Protein AF-A0A946AX16-F1 (afdb_monomer)

Nearest PDB structures (foldseek):
  3o04-assembly1_A  TM=9.839E-01  e=1.229E-18  Listeria monocytogenes EGD-e
  5sxo-assembly1_A-2  TM=9.846E-01  e=2.512E-18  Listeria monocytogenes ATCC 19115
  4ls5-assembly1_B  TM=9.828E-01  e=3.054E-18  Bacillus subtilis subsp. subtilis str. 168
  4ls6-assembly1_B  TM=9.817E-01  e=3.961E-18  Bacillus subtilis subsp. subtilis str. 168
  8cou-assembly1_A  TM=9.821E-01  e=1.197E-17  Pseudomonas aeruginosa

Structure (mmCIF, N/CA/C/O backbone):
data_AF-A0A946AX16-F1
#
_entry.id   AF-A0A946AX16-F1
#
loop_
_atom_site.group_PDB
_atom_site.id
_atom_site.type_symbol
_atom_site.label_atom_id
_atom_site.label_alt_id
_atom_site.label_comp_id
_atom_site.label_asym_id
_atom_site.label_entity_id
_atom_site.label_seq_id
_atom_site.pdbx_PDB_ins_code
_atom_site.Cartn_x
_atom_site.Cartn_y
_atom_site.Cartn_z
_atom_site.occupancy
_atom_site.B_iso_or_equiv
_atom_site.auth_seq_id
_atom_site.auth_comp_id
_atom_site.auth_asym_id
_atom_site.auth_atom_id
_atom_site.pdbx_PDB_model_num
ATOM 1 N N . MET A 1 1 ? -4.235 -13.475 31.759 1.00 77.62 1 MET A N 1
ATOM 2 C CA . MET A 1 1 ? -5.347 -13.849 30.852 1.00 77.62 1 MET A CA 1
ATOM 3 C C . MET A 1 1 ? -5.029 -13.430 29.422 1.00 77.62 1 MET A C 1
ATOM 5 O O . MET A 1 1 ? -4.572 -12.306 29.209 1.00 77.62 1 MET A O 1
ATOM 9 N N . ARG A 1 2 ? -5.255 -14.318 28.450 1.00 93.94 2 ARG A N 1
ATOM 10 C CA . ARG A 1 2 ? -5.138 -14.023 27.013 1.00 93.94 2 ARG A CA 1
ATOM 11 C C . ARG A 1 2 ? -6.394 -13.274 26.554 1.00 93.94 2 ARG A C 1
ATOM 13 O O . ARG A 1 2 ? -7.490 -13.629 26.973 1.00 93.94 2 ARG A O 1
ATOM 20 N N . ARG A 1 3 ? -6.240 -12.215 25.756 1.00 96.94 3 ARG A N 1
ATOM 21 C CA . ARG A 1 3 ? -7.371 -11.437 25.218 1.00 96.94 3 ARG A CA 1
ATOM 22 C C . ARG A 1 3 ? -7.836 -12.070 23.902 1.00 96.94 3 ARG A C 1
ATOM 24 O O . ARG A 1 3 ? -7.012 -12.617 23.172 1.00 96.94 3 ARG A O 1
ATOM 31 N N . ARG A 1 4 ? -9.141 -12.012 23.617 1.00 98.25 4 ARG A N 1
ATOM 32 C CA . ARG A 1 4 ? -9.694 -12.363 22.298 1.00 98.25 4 ARG A CA 1
ATOM 33 C C . ARG A 1 4 ? -9.362 -11.247 21.305 1.00 98.25 4 ARG A C 1
ATOM 35 O O . ARG A 1 4 ? -9.300 -10.088 21.701 1.00 98.25 4 ARG A O 1
ATOM 42 N N . VAL A 1 5 ? -9.164 -11.612 20.043 1.00 98.06 5 VAL A N 1
ATOM 43 C CA . VAL A 1 5 ? -8.895 -10.693 18.929 1.00 98.06 5 VAL A CA 1
ATOM 44 C C . VAL A 1 5 ? -9.942 -10.955 17.853 1.00 98.06 5 VAL A C 1
ATOM 46 O O . VAL A 1 5 ? -10.315 -12.108 17.636 1.00 98.06 5 VAL A O 1
ATOM 49 N N . VAL A 1 6 ? -10.434 -9.892 17.226 1.00 98.50 6 VAL A N 1
ATOM 50 C CA . VAL A 1 6 ? -11.419 -9.932 16.139 1.00 98.50 6 VAL A CA 1
ATOM 51 C C . VAL A 1 6 ? -10.956 -9.012 15.011 1.00 98.50 6 VAL A C 1
ATOM 53 O O . VAL A 1 6 ? -10.166 -8.102 15.255 1.00 98.50 6 VAL A O 1
ATOM 56 N N . VAL A 1 7 ? -11.439 -9.259 13.795 1.00 98.50 7 VAL A N 1
ATOM 57 C CA . VAL A 1 7 ? -11.231 -8.377 12.639 1.00 98.50 7 VAL A CA 1
ATOM 58 C C . VAL A 1 7 ? -12.431 -7.444 12.549 1.00 98.50 7 VAL A C 1
ATOM 60 O O . VAL A 1 7 ? -13.564 -7.920 12.560 1.00 98.50 7 VAL A O 1
ATOM 63 N N . THR A 1 8 ? -12.183 -6.137 12.506 1.00 98.50 8 THR A N 1
ATOM 64 C CA . THR A 1 8 ? -13.239 -5.111 12.488 1.00 98.50 8 THR A CA 1
ATOM 65 C C . THR A 1 8 ? -13.292 -4.310 11.200 1.00 98.50 8 THR A C 1
ATOM 67 O O . THR A 1 8 ? -14.307 -3.676 10.972 1.00 98.50 8 THR A O 1
ATOM 70 N N . GLY A 1 9 ? -12.242 -4.332 10.379 1.00 98.56 9 GLY A N 1
ATOM 71 C CA . GLY A 1 9 ? -12.240 -3.678 9.077 1.00 98.56 9 GLY A CA 1
ATOM 72 C C . GLY A 1 9 ? -11.194 -4.267 8.141 1.00 98.56 9 GLY A C 1
ATOM 73 O O . GLY A 1 9 ? -10.226 -4.893 8.593 1.00 98.56 9 GLY A O 1
ATOM 74 N N . LEU A 1 10 ? -11.414 -4.093 6.843 1.00 98.56 10 LEU A N 1
ATOM 75 C CA . LEU A 1 10 ? -10.583 -4.616 5.765 1.00 98.56 10 LEU A CA 1
ATOM 76 C C . LEU A 1 10 ? -10.274 -3.523 4.737 1.00 98.56 10 LEU A C 1
ATOM 78 O O . LEU A 1 10 ? -11.055 -2.612 4.499 1.00 98.56 10 LEU A O 1
ATOM 82 N N . GLY A 1 11 ? -9.130 -3.639 4.078 1.00 98.38 11 GLY A N 1
ATOM 83 C CA . GLY A 1 11 ? -8.770 -2.783 2.956 1.00 98.38 11 GLY A CA 1
ATOM 84 C C . GLY A 1 11 ? -7.865 -3.553 2.015 1.00 98.38 11 GLY A C 1
ATOM 85 O O . GLY A 1 11 ? -6.985 -4.296 2.454 1.00 98.38 11 GLY A O 1
ATOM 86 N N . ILE A 1 12 ? -8.143 -3.457 0.716 1.00 98.19 12 ILE A N 1
ATOM 87 C CA . ILE A 1 12 ? -7.521 -4.308 -0.299 1.00 98.19 12 ILE A CA 1
ATOM 88 C C . ILE A 1 12 ? -7.195 -3.460 -1.521 1.00 98.19 12 ILE A C 1
ATOM 90 O O . ILE A 1 12 ? -8.072 -2.825 -2.097 1.00 98.19 12 ILE A O 1
ATOM 94 N N . ILE A 1 13 ? -5.933 -3.500 -1.936 1.00 98.44 13 ILE A N 1
ATOM 95 C CA . ILE A 1 13 ? -5.459 -2.952 -3.205 1.00 98.44 13 ILE A CA 1
ATOM 96 C C . ILE A 1 13 ? -4.825 -4.114 -3.956 1.00 98.44 13 ILE A C 1
ATOM 98 O O . ILE A 1 13 ? -3.833 -4.680 -3.489 1.00 98.44 13 ILE A O 1
ATOM 102 N N . SER A 1 14 ? -5.410 -4.520 -5.081 1.00 98.50 14 SER A N 1
ATOM 103 C CA . SER A 1 14 ? -4.929 -5.685 -5.821 1.00 98.50 14 SER A CA 1
ATOM 104 C C . SER A 1 14 ? -5.162 -5.551 -7.330 1.00 98.50 14 SER A C 1
ATOM 106 O O . SER A 1 14 ? -5.847 -4.629 -7.770 1.00 98.50 14 SER A O 1
ATOM 108 N N . PRO A 1 15 ? -4.621 -6.472 -8.145 1.00 98.56 15 PRO A N 1
ATOM 109 C CA . PRO A 1 15 ? -4.909 -6.529 -9.579 1.00 98.56 15 PRO A CA 1
ATOM 110 C C . PRO A 1 15 ? -6.383 -6.801 -9.922 1.00 98.56 15 PRO A C 1
ATOM 112 O O . PRO A 1 15 ? -6.772 -6.718 -11.079 1.00 98.56 15 PRO A O 1
ATOM 115 N N . LEU A 1 16 ? -7.206 -7.160 -8.932 1.00 98.25 16 LEU A N 1
ATOM 116 C CA . LEU A 1 16 ? -8.646 -7.365 -9.092 1.00 98.25 16 LEU A CA 1
ATOM 117 C C . LEU A 1 16 ? -9.483 -6.114 -8.793 1.00 98.25 16 LEU A C 1
ATOM 119 O O . LEU A 1 16 ? -10.694 -6.159 -9.006 1.00 98.25 16 LEU A O 1
ATOM 123 N N . GLY A 1 17 ? -8.872 -5.042 -8.275 1.00 97.50 17 GLY A N 1
ATOM 124 C CA . GLY A 1 17 ? -9.565 -3.792 -7.972 1.00 97.50 17 GLY A CA 1
ATOM 125 C C . GLY A 1 17 ? -9.011 -3.019 -6.775 1.00 97.50 17 GLY A C 1
ATOM 126 O O . GLY A 1 17 ? -8.085 -3.458 -6.076 1.00 97.50 17 GLY A O 1
ATOM 127 N N . ILE A 1 18 ? -9.637 -1.876 -6.504 1.00 98.12 18 ILE A N 1
ATOM 128 C CA . ILE A 1 18 ? -9.332 -0.982 -5.380 1.00 98.12 18 ILE A CA 1
ATOM 129 C C . ILE A 1 18 ? -10.515 -1.003 -4.406 1.00 98.12 18 ILE A C 1
ATOM 131 O O . ILE A 1 18 ? -11.629 -0.615 -4.748 1.00 98.12 18 ILE A O 1
ATOM 135 N N . GLY A 1 19 ? -10.269 -1.442 -3.173 1.00 97.44 19 GLY A N 1
ATOM 136 C CA . GLY A 1 19 ? -11.285 -1.561 -2.127 1.00 97.44 19 GLY A CA 1
ATOM 137 C C . GLY A 1 19 ? -11.970 -2.933 -2.075 1.00 97.44 19 GLY A C 1
ATOM 138 O O . GLY A 1 19 ? -11.792 -3.786 -2.947 1.00 97.44 19 GLY A O 1
ATOM 139 N N . ILE A 1 20 ? -12.747 -3.170 -1.013 1.00 97.94 20 ILE A N 1
ATOM 140 C CA . ILE A 1 20 ? -13.332 -4.487 -0.702 1.00 97.94 20 ILE A CA 1
ATOM 141 C C . ILE A 1 20 ? -14.324 -4.943 -1.778 1.00 97.94 20 ILE A C 1
ATOM 143 O O . ILE A 1 20 ? -14.210 -6.063 -2.266 1.00 97.94 20 ILE A O 1
ATOM 147 N N . GLU A 1 21 ? -15.282 -4.088 -2.145 1.00 97.50 21 GLU A N 1
ATOM 148 C CA . GLU A 1 21 ? -16.401 -4.433 -3.037 1.00 97.50 21 GLU A CA 1
ATOM 149 C C . GLU A 1 21 ? -15.927 -4.947 -4.402 1.00 97.50 21 GLU A C 1
ATOM 151 O O . GLU A 1 21 ? -16.337 -6.018 -4.860 1.00 97.50 21 GLU A O 1
ATOM 156 N N . GLU A 1 22 ? -15.011 -4.214 -5.041 1.00 97.50 22 GLU A N 1
ATOM 157 C CA . GLU A 1 22 ? -14.499 -4.567 -6.366 1.00 97.50 22 GLU A CA 1
ATOM 158 C C . GLU A 1 22 ? -13.728 -5.893 -6.330 1.00 97.50 22 GLU A C 1
ATOM 160 O O . GLU A 1 22 ? -14.001 -6.800 -7.126 1.00 97.50 22 GLU A O 1
ATOM 165 N N . ASN A 1 23 ? -12.842 -6.042 -5.339 1.00 98.31 23 ASN A N 1
ATOM 166 C CA . ASN A 1 23 ? -12.060 -7.256 -5.125 1.00 98.31 23 ASN A CA 1
ATOM 167 C C . ASN A 1 23 ? -12.956 -8.463 -4.822 1.00 98.31 23 ASN A C 1
ATOM 169 O O . ASN A 1 23 ? -12.792 -9.523 -5.426 1.00 98.31 23 ASN A O 1
ATOM 173 N N . TRP A 1 24 ? -13.923 -8.320 -3.916 1.00 98.19 24 TRP A N 1
ATOM 174 C CA . TRP A 1 24 ? -14.811 -9.411 -3.522 1.00 98.19 24 TRP A CA 1
ATOM 175 C C . TRP A 1 24 ? -15.701 -9.865 -4.679 1.00 98.19 24 TRP A C 1
ATOM 177 O O . TRP A 1 24 ? -15.823 -11.065 -4.948 1.00 98.19 24 TRP A O 1
ATOM 187 N N . SER A 1 25 ? -16.262 -8.912 -5.424 1.00 98.38 25 SER A N 1
ATOM 188 C CA . SER A 1 25 ? -17.001 -9.193 -6.654 1.00 98.38 25 SER A CA 1
ATOM 189 C C . SER A 1 25 ? -16.127 -9.939 -7.666 1.00 98.38 25 SER A C 1
ATOM 191 O O . SER A 1 25 ? -16.578 -10.907 -8.275 1.00 98.38 25 SER A O 1
ATOM 193 N N . ALA A 1 26 ? -14.868 -9.539 -7.843 1.00 98.12 26 ALA A N 1
ATOM 194 C CA . ALA A 1 26 ? -13.968 -10.181 -8.797 1.00 98.12 26 ALA A CA 1
ATOM 195 C C . ALA A 1 26 ? -13.647 -11.623 -8.407 1.00 98.12 26 ALA A C 1
ATOM 197 O O . ALA A 1 26 ? -13.779 -12.522 -9.239 1.00 98.12 26 ALA A O 1
ATOM 198 N N . ILE A 1 27 ? -13.320 -11.846 -7.134 1.00 97.94 27 ILE A N 1
ATOM 199 C CA . ILE A 1 27 ? -13.015 -13.170 -6.585 1.00 97.94 27 ILE A CA 1
ATOM 200 C C . ILE A 1 27 ? -14.220 -14.105 -6.734 1.00 97.94 27 ILE A C 1
ATOM 202 O O . ILE A 1 27 ? -14.088 -15.206 -7.265 1.00 97.94 27 ILE A O 1
ATOM 206 N N . THR A 1 28 ? -15.406 -13.664 -6.309 1.00 98.38 28 THR A N 1
ATOM 207 C CA . THR A 1 28 ? -16.621 -14.502 -6.318 1.00 98.38 28 THR A CA 1
ATOM 208 C C . THR A 1 28 ? -17.140 -14.815 -7.721 1.00 98.38 28 THR A C 1
ATOM 210 O O . THR A 1 28 ? -17.805 -15.830 -7.907 1.00 98.38 28 THR A O 1
ATOM 213 N N . ASN A 1 29 ? -16.794 -13.995 -8.717 1.00 98.50 29 ASN A N 1
ATOM 214 C CA . ASN A 1 29 ? -17.119 -14.235 -10.125 1.00 98.50 29 ASN A CA 1
ATOM 215 C C . ASN A 1 29 ? -15.974 -14.888 -10.920 1.00 98.50 29 ASN A C 1
ATOM 217 O O . ASN A 1 29 ? -16.075 -14.999 -12.140 1.00 98.50 29 ASN A O 1
ATOM 221 N N . GLY A 1 30 ? -14.874 -15.290 -10.271 1.00 98.00 30 GLY A N 1
ATOM 222 C CA . GLY A 1 30 ? -13.744 -15.931 -10.950 1.00 98.00 30 GLY A CA 1
ATOM 223 C C . GLY A 1 30 ? -13.045 -15.038 -11.982 1.00 98.00 30 GLY A C 1
ATOM 224 O O . GLY A 1 30 ? -12.512 -15.548 -12.969 1.00 98.00 30 GLY A O 1
ATOM 225 N N . ARG A 1 31 ? -13.057 -13.710 -11.795 1.00 98.31 31 ARG A N 1
ATOM 226 C CA . ARG A 1 31 ? -12.341 -12.778 -12.679 1.00 98.31 31 ARG A CA 1
ATOM 227 C C . ARG A 1 31 ? -10.835 -12.879 -12.433 1.00 98.31 31 ARG A C 1
ATOM 229 O O . ARG A 1 31 ? -10.389 -12.893 -11.289 1.00 98.31 31 ARG A O 1
ATOM 236 N N . SER A 1 32 ? -10.055 -12.930 -13.511 1.00 98.06 32 SER A N 1
ATOM 237 C CA . SER A 1 32 ? -8.591 -12.872 -13.447 1.00 98.06 32 SER A CA 1
ATOM 238 C C . SER A 1 32 ? -8.120 -11.421 -13.436 1.00 98.06 32 SER A C 1
ATOM 240 O O . SER A 1 32 ? -8.604 -10.619 -14.229 1.00 98.06 32 SER A O 1
ATOM 242 N N . GLY A 1 33 ? -7.149 -11.110 -12.577 1.00 97.81 33 GLY A N 1
ATOM 243 C CA . GLY A 1 33 ? -6.433 -9.828 -12.565 1.00 97.81 33 GLY A CA 1
ATOM 244 C C . GLY A 1 33 ? -5.088 -9.893 -13.288 1.00 97.81 33 GLY A C 1
ATOM 245 O O . GLY A 1 33 ? -4.225 -9.060 -13.043 1.00 97.81 33 GLY A O 1
ATOM 246 N N . ILE A 1 34 ? -4.853 -10.934 -14.093 1.00 98.56 34 ILE A N 1
ATOM 247 C CA . ILE A 1 34 ? -3.600 -11.130 -14.828 1.00 98.56 34 ILE A CA 1
ATOM 248 C C . ILE A 1 34 ? -3.761 -10.626 -16.258 1.00 98.56 34 ILE A C 1
ATOM 250 O O . ILE A 1 34 ? -4.661 -11.069 -16.974 1.00 98.56 34 ILE A O 1
ATOM 254 N N . GLY A 1 35 ? -2.848 -9.755 -16.676 1.00 98.00 35 GLY A N 1
ATOM 255 C CA . GLY A 1 35 ? -2.802 -9.167 -18.011 1.00 98.00 35 GLY A CA 1
ATOM 256 C C . GLY A 1 35 ? -1.368 -8.995 -18.519 1.00 98.00 35 GLY A C 1
ATOM 257 O O . GLY A 1 35 ? -0.421 -9.389 -17.830 1.00 98.00 35 GLY A O 1
ATOM 258 N N . PRO A 1 36 ? -1.184 -8.441 -19.731 1.00 98.06 36 PRO A N 1
ATOM 259 C CA . PRO A 1 36 ? 0.140 -8.071 -20.219 1.00 98.06 36 PRO A CA 1
ATOM 260 C C . PRO A 1 36 ? 0.779 -7.040 -19.282 1.00 98.06 36 PRO A C 1
ATOM 262 O O . PRO A 1 36 ? 0.094 -6.168 -18.754 1.00 98.06 36 PRO A O 1
ATOM 265 N N . ILE A 1 37 ? 2.093 -7.125 -19.087 1.00 98.44 37 ILE A N 1
ATOM 266 C CA . ILE A 1 37 ? 2.839 -6.099 -18.351 1.00 98.44 37 ILE A CA 1
ATOM 267 C C . ILE A 1 37 ? 2.761 -4.794 -19.144 1.00 98.44 3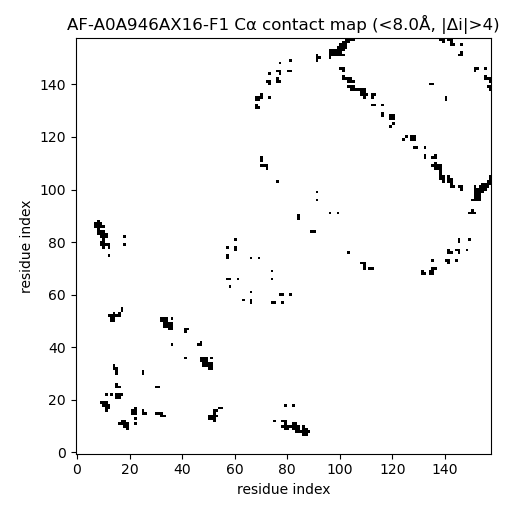7 ILE A C 1
ATOM 269 O O . ILE A 1 37 ? 3.112 -4.757 -20.323 1.00 98.44 37 ILE A O 1
ATOM 273 N N . THR A 1 38 ? 2.325 -3.717 -18.495 1.00 96.81 38 THR A N 1
ATOM 274 C CA . THR A 1 38 ? 2.250 -2.381 -19.110 1.00 96.81 38 THR A CA 1
ATOM 275 C C . THR A 1 38 ? 3.229 -1.395 -18.483 1.00 96.81 38 THR A C 1
ATOM 277 O O . THR A 1 38 ? 3.492 -0.325 -19.035 1.00 96.81 38 THR A O 1
ATOM 280 N N . ARG A 1 39 ? 3.801 -1.741 -17.325 1.00 94.62 39 ARG A N 1
ATOM 281 C CA . ARG A 1 39 ? 4.649 -0.831 -16.542 1.00 94.62 39 ARG A CA 1
ATOM 282 C C . ARG A 1 39 ? 6.064 -0.655 -17.080 1.00 94.62 39 ARG A C 1
ATOM 284 O O . ARG A 1 39 ? 6.707 0.334 -16.728 1.00 94.62 39 ARG A O 1
ATOM 291 N N . PHE A 1 40 ? 6.555 -1.592 -17.884 1.00 94.56 40 PHE A N 1
ATOM 292 C CA . PHE A 1 40 ? 7.871 -1.540 -18.522 1.00 94.56 40 PHE A CA 1
ATOM 293 C C . PHE A 1 40 ? 7.888 -2.384 -19.804 1.00 94.56 40 PHE A C 1
ATOM 295 O O . PHE A 1 40 ? 6.999 -3.204 -20.019 1.00 94.56 40 PHE A O 1
ATOM 302 N N . ASN A 1 41 ? 8.890 -2.172 -20.665 1.00 95.94 41 ASN A N 1
ATOM 303 C CA . ASN A 1 41 ? 9.047 -2.943 -21.900 1.00 95.94 41 ASN A CA 1
ATOM 304 C C . ASN A 1 41 ? 9.536 -4.372 -21.584 1.00 95.94 41 ASN A C 1
ATOM 306 O O . ASN A 1 41 ? 10.576 -4.541 -20.944 1.00 95.94 41 ASN A O 1
ATOM 310 N N . THR A 1 42 ? 8.806 -5.381 -22.070 1.00 97.88 42 THR A N 1
ATOM 311 C CA . THR A 1 42 ? 9.103 -6.806 -21.879 1.00 97.88 42 THR A CA 1
ATOM 312 C C . THR A 1 42 ? 9.662 -7.531 -23.113 1.00 97.88 42 THR A C 1
ATOM 314 O O . THR A 1 42 ? 9.755 -8.752 -23.078 1.00 97.88 42 THR A O 1
ATOM 317 N N . ASP A 1 43 ? 10.040 -6.841 -24.194 1.00 96.94 43 ASP A N 1
ATOM 318 C CA . ASP A 1 43 ? 10.475 -7.439 -25.476 1.00 96.94 43 ASP A CA 1
ATOM 319 C C . ASP A 1 43 ? 11.623 -8.453 -25.317 1.00 96.94 43 ASP A C 1
ATOM 321 O O . ASP A 1 43 ? 11.712 -9.434 -26.053 1.00 96.94 43 ASP A O 1
ATOM 325 N N . SER A 1 44 ? 12.510 -8.224 -24.346 1.00 96.56 44 SER A N 1
ATOM 326 C CA . SER A 1 44 ? 13.656 -9.086 -24.036 1.00 96.56 44 SER A CA 1
ATOM 327 C C . SER A 1 44 ? 13.419 -10.051 -22.868 1.00 96.56 44 SER A C 1
ATOM 329 O O . SER A 1 44 ? 14.344 -10.761 -22.465 1.00 96.56 44 SER A O 1
ATOM 331 N N . PHE A 1 45 ? 12.210 -10.088 -22.304 1.00 97.75 45 PHE A N 1
ATOM 332 C CA . PHE A 1 45 ? 11.887 -10.905 -21.138 1.00 97.75 45 PHE A CA 1
ATOM 333 C C . PHE A 1 45 ? 11.189 -12.211 -21.548 1.00 97.75 45 PHE A C 1
ATOM 335 O O . PHE A 1 45 ? 10.316 -12.206 -22.413 1.00 97.75 45 PHE A O 1
ATOM 342 N N . PRO A 1 46 ? 11.496 -13.343 -20.885 1.00 97.81 46 PRO A N 1
ATOM 343 C CA . PRO A 1 46 ? 10.784 -14.603 -21.114 1.00 97.81 46 PRO A CA 1
ATOM 344 C C . PRO A 1 46 ? 9.346 -14.594 -20.561 1.00 97.81 46 PRO A C 1
ATOM 346 O O . PRO A 1 46 ? 8.571 -15.499 -20.858 1.00 97.81 46 PRO A O 1
ATOM 349 N N . VAL A 1 47 ? 8.994 -13.599 -19.737 1.00 98.12 47 VAL A N 1
ATOM 350 C CA . VAL A 1 47 ? 7.668 -13.409 -19.134 1.00 98.12 47 VAL A CA 1
ATOM 351 C C . VAL A 1 47 ? 7.193 -11.991 -19.436 1.00 98.12 47 VAL A C 1
ATOM 353 O O . VAL A 1 47 ? 7.907 -11.031 -19.159 1.00 98.12 47 VAL A O 1
ATOM 356 N N . SER A 1 48 ? 5.980 -11.870 -19.976 1.00 98.12 48 SER A N 1
ATOM 357 C CA . SER A 1 48 ? 5.380 -10.603 -20.425 1.00 98.12 48 SER A CA 1
ATOM 358 C C . SER A 1 48 ? 3.993 -10.328 -19.827 1.00 98.12 48 SER A C 1
ATOM 360 O O . SER A 1 48 ? 3.264 -9.468 -20.314 1.00 98.12 48 SER A O 1
ATOM 362 N N . PHE A 1 49 ? 3.613 -11.044 -18.765 1.00 98.44 49 PHE A N 1
ATOM 363 C CA . PHE A 1 49 ? 2.334 -10.883 -18.068 1.00 98.44 49 PHE A CA 1
ATOM 364 C C . PHE A 1 49 ? 2.528 -10.764 -16.551 1.00 98.44 49 PHE A C 1
ATOM 366 O O . PHE A 1 49 ? 3.478 -11.315 -15.992 1.00 98.44 49 PHE A O 1
ATOM 373 N N . ALA A 1 50 ? 1.628 -10.042 -15.885 1.00 98.38 50 ALA A N 1
ATOM 374 C CA . ALA A 1 50 ? 1.633 -9.835 -14.439 1.00 98.38 50 ALA A CA 1
ATOM 375 C C . ALA A 1 50 ? 0.228 -9.499 -13.919 1.00 98.38 50 ALA A C 1
ATOM 377 O O . ALA A 1 50 ? -0.684 -9.195 -14.686 1.00 98.38 50 ALA A O 1
ATOM 378 N N . GLY A 1 51 ? 0.067 -9.538 -12.596 1.00 98.44 51 GLY A N 1
ATOM 379 C CA . GLY A 1 51 ? -1.054 -8.891 -11.924 1.00 98.44 51 GLY A CA 1
ATOM 380 C C . GLY A 1 51 ? -0.674 -7.463 -11.560 1.00 98.44 51 GLY A C 1
ATOM 381 O O . GLY A 1 51 ? -0.059 -7.239 -10.516 1.00 98.44 51 GLY A O 1
ATOM 382 N N . GLU A 1 52 ? -0.993 -6.502 -12.421 1.00 98.38 52 GLU A N 1
ATOM 383 C CA . GLU A 1 52 ? -0.752 -5.084 -12.156 1.00 98.38 52 GLU A CA 1
ATOM 384 C C . GLU A 1 52 ? -1.975 -4.461 -11.472 1.00 98.38 52 GLU A C 1
ATOM 386 O O . GLU A 1 52 ? -3.110 -4.719 -11.847 1.00 98.38 52 GLU A O 1
ATOM 391 N N . VAL A 1 53 ? -1.757 -3.621 -10.456 1.00 98.12 53 VAL A N 1
ATOM 392 C CA . VAL A 1 53 ? -2.845 -2.801 -9.900 1.00 98.12 53 VAL A CA 1
ATOM 393 C C . VAL A 1 53 ? -3.142 -1.666 -10.880 1.00 98.12 53 VAL A C 1
ATOM 395 O O . VAL A 1 53 ? -2.315 -0.754 -11.033 1.00 98.12 53 VAL A O 1
ATOM 398 N N . GLU A 1 54 ? -4.310 -1.716 -11.511 1.00 95.19 54 GLU A N 1
ATOM 399 C CA . GLU A 1 54 ? -4.811 -0.707 -12.445 1.00 95.19 54 GLU A CA 1
ATOM 400 C C . GLU A 1 54 ? -5.617 0.387 -11.728 1.00 95.19 54 GLU A C 1
ATOM 402 O O . GLU A 1 54 ? -6.107 0.199 -10.618 1.00 95.19 54 GLU A O 1
ATOM 407 N N . GLY A 1 55 ? -5.712 1.577 -12.332 1.00 94.25 55 GLY A N 1
ATOM 408 C CA . GLY A 1 55 ? -6.554 2.672 -11.823 1.00 94.25 55 GLY A CA 1
ATOM 409 C C . GLY A 1 55 ? -6.141 3.289 -10.476 1.00 94.25 55 GLY A C 1
ATOM 410 O O . GLY A 1 55 ? -6.824 4.190 -9.987 1.00 94.25 55 GLY A O 1
ATOM 411 N N . PHE A 1 56 ? -5.037 2.837 -9.869 1.00 97.81 56 PHE A N 1
ATOM 412 C CA . PHE A 1 56 ? -4.591 3.337 -8.569 1.00 97.81 56 PHE A CA 1
ATOM 413 C C . PHE A 1 56 ? -4.042 4.760 -8.652 1.00 97.81 56 PHE A C 1
ATOM 415 O O . PHE A 1 56 ? -3.071 5.026 -9.364 1.00 97.81 56 PHE A O 1
ATOM 422 N N . ASP A 1 57 ? -4.632 5.637 -7.843 1.00 96.69 57 ASP A N 1
ATOM 423 C CA . ASP A 1 57 ? -4.255 7.035 -7.699 1.00 96.69 57 ASP A CA 1
ATOM 424 C C . ASP A 1 57 ? -3.900 7.332 -6.236 1.00 96.69 57 ASP A C 1
ATOM 426 O O . ASP A 1 57 ?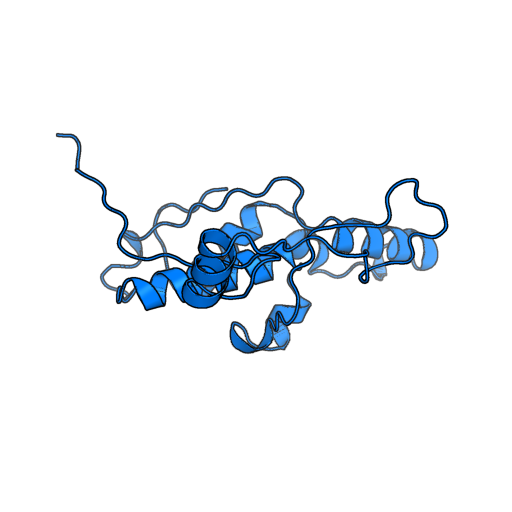 -4.770 7.398 -5.365 1.00 96.69 57 ASP A O 1
ATOM 430 N N . ALA A 1 58 ? -2.603 7.509 -5.973 1.00 97.00 58 ALA A N 1
ATOM 431 C CA . ALA A 1 58 ? -2.090 7.794 -4.637 1.00 97.00 58 ALA A CA 1
ATOM 432 C C . ALA A 1 58 ? -2.566 9.155 -4.100 1.00 97.00 58 ALA A C 1
ATOM 434 O O . ALA A 1 58 ? -2.664 9.320 -2.885 1.00 97.00 58 ALA A O 1
ATOM 435 N N . GLU A 1 59 ? -2.889 10.120 -4.969 1.00 96.94 59 GLU A N 1
ATOM 436 C CA . GLU A 1 59 ? -3.299 11.467 -4.547 1.00 96.94 59 GLU A CA 1
ATOM 437 C C . GLU A 1 59 ? -4.671 11.484 -3.862 1.00 96.94 59 GLU A C 1
ATOM 439 O O . GLU A 1 59 ? -4.978 12.413 -3.117 1.00 96.94 59 GLU A O 1
ATOM 444 N N . LYS A 1 60 ? -5.468 10.420 -4.027 1.00 96.44 60 LYS A N 1
ATOM 445 C CA . LYS A 1 60 ? -6.717 10.221 -3.275 1.00 96.44 60 LYS A CA 1
ATOM 446 C C . LYS A 1 60 ? -6.488 9.916 -1.794 1.00 96.44 60 LYS A C 1
ATOM 448 O O . LYS A 1 60 ? -7.402 10.097 -0.996 1.00 96.44 60 LYS A O 1
ATOM 453 N N . TYR A 1 61 ? -5.291 9.454 -1.440 1.00 96.62 61 TYR A N 1
ATOM 454 C CA . TYR A 1 61 ? -4.959 8.977 -0.096 1.00 96.62 61 TYR A CA 1
ATOM 455 C C . TYR A 1 61 ? -3.932 9.857 0.611 1.00 96.62 61 TYR A C 1
ATOM 457 O O . TYR A 1 61 ? -3.880 9.873 1.835 1.00 96.62 61 TYR A O 1
ATOM 465 N N . MET A 1 62 ? -3.104 10.594 -0.127 1.00 94.88 62 MET A N 1
ATOM 466 C CA . MET A 1 62 ? -2.067 11.440 0.457 1.00 94.88 62 MET A CA 1
ATOM 467 C C . MET A 1 62 ? -1.804 12.676 -0.394 1.00 94.88 62 MET A C 1
ATOM 469 O O . MET A 1 62 ? -2.001 12.684 -1.607 1.00 94.88 62 MET A O 1
ATOM 473 N N . VAL A 1 63 ? -1.299 13.735 0.238 1.00 94.88 63 VAL A N 1
ATOM 474 C CA . VAL A 1 63 ? -0.975 14.973 -0.475 1.00 94.88 63 VAL A CA 1
ATOM 475 C C . VAL A 1 63 ? 0.126 14.740 -1.514 1.00 94.88 63 VAL A C 1
ATOM 477 O O . VAL A 1 63 ? 1.093 14.015 -1.275 1.00 94.88 63 VAL A O 1
ATOM 480 N N . HIS A 1 64 ? 0.039 15.430 -2.653 1.00 93.50 64 HIS A N 1
ATOM 481 C CA . HIS A 1 64 ? 0.968 15.298 -3.787 1.00 93.50 64 HIS A CA 1
ATOM 482 C C . HIS A 1 64 ? 2.462 15.343 -3.399 1.00 93.50 64 HIS A C 1
ATOM 484 O O . HIS A 1 64 ? 3.308 14.652 -3.972 1.00 93.50 64 HIS A O 1
ATOM 490 N N . LYS A 1 65 ? 2.812 16.161 -2.395 1.00 92.12 65 LYS A N 1
ATOM 491 C CA . LYS A 1 65 ? 4.191 16.287 -1.896 1.00 92.12 65 LYS A CA 1
ATOM 492 C C . LYS A 1 65 ? 4.722 14.980 -1.301 1.00 92.12 65 LYS A C 1
ATOM 494 O O . LYS A 1 65 ? 5.925 14.736 -1.382 1.00 92.12 65 LYS A O 1
ATOM 499 N N . ASP A 1 66 ? 3.855 14.181 -0.697 1.00 93.06 66 ASP A N 1
ATOM 500 C CA . ASP A 1 66 ? 4.215 12.949 -0.002 1.00 93.06 66 ASP A CA 1
ATOM 501 C C . ASP A 1 66 ? 4.204 11.747 -0.946 1.00 93.06 66 ASP A C 1
ATOM 503 O O . ASP A 1 66 ? 5.120 10.926 -0.863 1.00 93.06 66 ASP A O 1
ATOM 507 N N . VAL A 1 67 ? 3.327 11.745 -1.962 1.00 95.12 67 VAL A N 1
ATOM 508 C CA . VAL A 1 67 ? 3.374 10.779 -3.079 1.00 95.12 67 VAL A CA 1
ATOM 509 C C . VAL A 1 67 ? 4.785 10.698 -3.669 1.00 95.12 67 VAL A C 1
ATOM 511 O O . VAL A 1 67 ? 5.338 9.613 -3.834 1.00 95.12 67 VAL A O 1
ATOM 514 N N . LYS A 1 68 ? 5.420 11.851 -3.920 1.00 93.25 68 LYS A N 1
ATOM 515 C CA . LYS A 1 68 ? 6.765 11.932 -4.520 1.00 93.25 68 LYS A CA 1
ATOM 516 C C . LYS A 1 68 ? 7.905 11.445 -3.626 1.00 93.25 68 LYS A C 1
ATOM 518 O O . LYS A 1 68 ? 9.023 11.329 -4.122 1.00 93.25 68 LYS A O 1
ATOM 523 N N . LYS A 1 69 ? 7.669 11.227 -2.331 1.00 93.50 69 LYS A N 1
ATOM 524 C CA . LYS A 1 69 ? 8.688 10.795 -1.357 1.00 93.50 69 LYS A CA 1
ATOM 525 C C . LYS A 1 69 ? 8.603 9.306 -1.026 1.00 93.50 69 LYS A C 1
ATOM 527 O O . LYS A 1 69 ? 9.414 8.827 -0.241 1.00 93.50 69 LYS A O 1
ATOM 532 N N . MET A 1 70 ? 7.630 8.604 -1.594 1.00 95.81 70 MET A N 1
ATOM 533 C CA . MET A 1 70 ? 7.311 7.214 -1.290 1.00 95.81 70 MET A CA 1
ATOM 534 C C . MET A 1 70 ? 7.358 6.374 -2.566 1.00 95.81 70 MET A C 1
ATOM 536 O O . MET A 1 70 ? 7.033 6.865 -3.647 1.00 95.81 70 MET A O 1
ATOM 540 N N . ASP A 1 71 ? 7.760 5.111 -2.439 1.00 96.44 71 ASP A N 1
ATOM 541 C CA . ASP A 1 71 ? 7.610 4.128 -3.514 1.00 96.44 71 ASP A CA 1
ATOM 542 C C . ASP A 1 71 ? 6.199 3.503 -3.462 1.00 96.44 71 ASP A C 1
ATOM 544 O O . ASP A 1 71 ? 5.490 3.576 -2.453 1.00 96.44 71 ASP A O 1
ATOM 548 N N . ARG A 1 72 ? 5.787 2.870 -4.558 1.00 95.81 72 ARG A N 1
ATOM 549 C CA . ARG A 1 72 ? 4.450 2.324 -4.807 1.00 95.81 72 ARG A CA 1
ATOM 550 C C . ARG A 1 72 ? 3.992 1.336 -3.734 1.00 95.81 72 ARG A C 1
ATOM 552 O O . ARG A 1 72 ? 2.812 1.325 -3.402 1.00 95.81 72 ARG A O 1
ATOM 559 N N . PHE A 1 73 ? 4.899 0.545 -3.153 1.00 97.69 73 PHE A N 1
ATOM 560 C CA . PHE A 1 73 ? 4.532 -0.384 -2.073 1.00 97.69 73 PHE A CA 1
ATOM 561 C C . PHE A 1 73 ? 4.041 0.350 -0.816 1.00 97.69 73 PHE A C 1
ATOM 563 O O . PHE A 1 73 ? 3.127 -0.123 -0.145 1.00 97.69 73 PHE A O 1
ATOM 570 N N . ILE A 1 74 ? 4.607 1.525 -0.523 1.00 98.12 74 ILE A N 1
ATOM 571 C CA . ILE A 1 74 ? 4.176 2.375 0.589 1.00 98.12 74 ILE A CA 1
ATOM 572 C C . ILE A 1 74 ? 2.830 3.010 0.245 1.00 98.12 74 ILE A C 1
ATOM 574 O O . ILE A 1 74 ? 1.946 3.040 1.097 1.00 98.12 74 ILE A O 1
ATOM 578 N N . HIS A 1 75 ? 2.640 3.464 -1.003 1.00 98.06 75 HIS A N 1
ATOM 579 C CA . HIS A 1 75 ? 1.349 4.009 -1.438 1.00 98.06 75 HIS A CA 1
ATOM 580 C C . HIS A 1 75 ? 0.218 2.999 -1.235 1.00 98.06 75 HIS A C 1
ATOM 582 O O . HIS A 1 75 ? -0.823 3.353 -0.689 1.00 98.06 75 HIS A O 1
ATOM 588 N N . PHE A 1 76 ? 0.442 1.741 -1.619 1.00 98.50 76 PHE A N 1
ATOM 589 C CA . PHE A 1 76 ? -0.523 0.664 -1.410 1.00 98.50 76 PHE A CA 1
ATOM 590 C C . PHE A 1 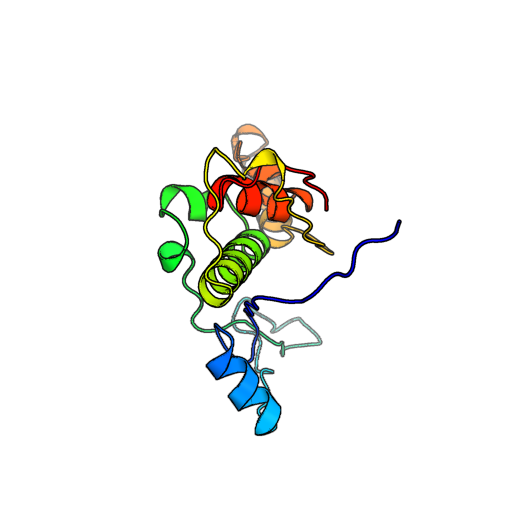76 ? -0.765 0.372 0.069 1.00 98.50 76 PHE 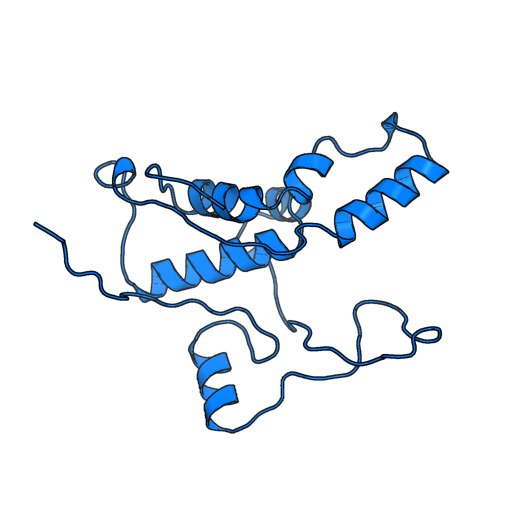A C 1
ATOM 592 O O . PHE A 1 76 ? -1.917 0.216 0.463 1.00 98.50 76 PHE A O 1
ATOM 599 N N . ALA A 1 77 ? 0.288 0.327 0.890 1.00 98.38 77 ALA A N 1
ATOM 600 C CA . ALA A 1 77 ? 0.152 0.090 2.324 1.00 98.38 77 ALA A CA 1
ATOM 601 C C . ALA A 1 77 ? -0.684 1.181 3.008 1.00 98.38 77 ALA A C 1
ATOM 603 O O . ALA A 1 77 ? -1.580 0.860 3.787 1.00 98.38 77 ALA A O 1
ATOM 604 N N . VAL A 1 78 ? -0.428 2.453 2.690 1.00 98.31 78 VAL A N 1
ATOM 605 C CA . VAL A 1 78 ? -1.194 3.586 3.228 1.00 98.31 78 VAL A CA 1
ATOM 606 C C . VAL A 1 78 ? -2.645 3.521 2.763 1.00 98.31 78 VAL A C 1
ATOM 608 O O . VAL A 1 78 ? -3.536 3.559 3.603 1.00 98.31 78 VAL A O 1
ATOM 611 N N . ALA A 1 79 ? -2.885 3.342 1.462 1.00 98.44 79 ALA A N 1
ATOM 612 C CA . ALA A 1 79 ? -4.236 3.289 0.908 1.00 98.44 79 ALA A CA 1
ATOM 613 C C . ALA A 1 79 ? -5.071 2.133 1.482 1.00 98.44 79 ALA A C 1
ATOM 615 O O . ALA A 1 79 ? -6.174 2.351 1.974 1.00 98.44 79 ALA A O 1
ATOM 616 N N . ALA A 1 80 ? -4.519 0.915 1.503 1.00 98.62 80 ALA A N 1
ATOM 617 C CA . ALA A 1 80 ? -5.201 -0.246 2.072 1.00 98.62 80 ALA A CA 1
ATOM 618 C C . ALA A 1 80 ? -5.476 -0.076 3.576 1.00 98.62 80 ALA A C 1
ATOM 620 O O . ALA A 1 80 ? -6.526 -0.489 4.059 1.00 98.62 80 ALA A O 1
ATOM 621 N N . SER A 1 81 ? -4.552 0.533 4.324 1.00 98.50 81 SER A N 1
ATOM 622 C CA . SER A 1 81 ? -4.742 0.761 5.764 1.00 98.50 81 SER A CA 1
ATOM 623 C C . SER A 1 81 ? -5.783 1.844 6.047 1.00 98.50 81 SER A C 1
ATOM 625 O O . SER A 1 81 ? -6.546 1.722 7.002 1.00 98.50 81 SER A O 1
ATOM 627 N N . ASP A 1 82 ? -5.825 2.888 5.220 1.00 98.06 82 ASP A N 1
ATOM 628 C CA . ASP A 1 82 ? -6.818 3.960 5.293 1.00 98.06 82 ASP A CA 1
ATOM 629 C C . ASP A 1 82 ? -8.230 3.423 5.008 1.00 98.06 82 ASP A C 1
ATOM 631 O O . ASP A 1 82 ? -9.151 3.669 5.789 1.00 98.06 82 ASP A O 1
ATOM 635 N N . ASP A 1 83 ? -8.380 2.596 3.968 1.00 98.31 83 ASP A N 1
ATOM 636 C CA . ASP A 1 83 ? -9.642 1.911 3.667 1.00 98.31 83 ASP A CA 1
ATOM 637 C C . ASP A 1 83 ? -10.057 0.965 4.809 1.00 98.31 83 ASP A C 1
ATOM 639 O O . ASP A 1 83 ? -11.216 0.981 5.221 1.00 98.31 83 ASP A O 1
ATOM 643 N N . ALA A 1 84 ? -9.115 0.218 5.402 1.00 98.69 84 ALA A N 1
ATOM 644 C CA . ALA A 1 84 ? -9.393 -0.665 6.539 1.00 98.69 84 ALA A CA 1
ATOM 645 C C . ALA A 1 84 ? -9.842 0.084 7.802 1.00 98.69 84 ALA A C 1
ATOM 647 O O . ALA A 1 84 ? -10.735 -0.380 8.519 1.00 98.69 84 ALA A O 1
ATOM 648 N N . LEU A 1 85 ? -9.245 1.244 8.086 1.00 98.25 85 LEU A N 1
ATOM 649 C CA . LEU A 1 85 ? -9.671 2.092 9.199 1.00 98.25 85 LEU A CA 1
ATOM 650 C C . LEU A 1 85 ? -11.078 2.642 8.962 1.00 98.25 85 LEU A C 1
ATOM 652 O O . LEU A 1 85 ? -11.909 2.560 9.869 1.00 98.25 85 LEU A O 1
ATOM 656 N N . LYS A 1 86 ? -11.368 3.120 7.747 1.00 98.00 86 LYS A N 1
ATOM 657 C CA . LYS A 1 86 ? -12.704 3.598 7.360 1.00 98.00 86 LYS A CA 1
ATOM 658 C C . LYS A 1 86 ? -13.763 2.503 7.477 1.00 98.00 86 LYS A C 1
ATOM 660 O O . LYS A 1 86 ? -14.788 2.741 8.110 1.00 98.00 86 LYS A O 1
ATOM 665 N N . ASP A 1 87 ? -13.498 1.315 6.937 1.00 98.69 87 ASP A N 1
ATOM 666 C CA . ASP A 1 87 ? -14.394 0.151 7.013 1.00 98.69 87 ASP A CA 1
ATOM 667 C C . ASP A 1 87 ? -14.691 -0.242 8.469 1.00 98.69 87 ASP A C 1
ATOM 669 O O . ASP A 1 87 ? -15.828 -0.538 8.830 1.00 98.69 87 ASP A O 1
ATOM 673 N N . SER A 1 88 ? -13.690 -0.141 9.350 1.00 98.44 88 SER A N 1
ATOM 674 C CA . SER A 1 88 ? -13.872 -0.447 10.772 1.00 98.44 88 SER A CA 1
ATOM 675 C C . SER A 1 88 ? -14.704 0.567 11.559 1.00 98.44 88 SER A C 1
ATOM 677 O O . SER A 1 88 ? -15.126 0.269 12.679 1.00 98.44 88 SER A O 1
ATOM 679 N N . GLY A 1 89 ? -14.878 1.784 11.032 1.00 98.19 89 GLY A N 1
ATOM 680 C CA . GLY A 1 89 ? -15.446 2.915 11.768 1.00 98.19 89 GLY A CA 1
ATOM 681 C C . GLY A 1 89 ? -14.638 3.330 13.008 1.00 98.19 89 GLY A C 1
ATOM 682 O O . GLY A 1 89 ? -15.153 4.059 13.857 1.00 98.19 89 GLY A O 1
ATOM 683 N N . PHE A 1 90 ? -13.398 2.850 13.161 1.00 97.94 90 PHE A N 1
ATOM 684 C CA . PHE A 1 90 ? -12.557 3.134 14.318 1.00 97.94 90 PHE A CA 1
ATOM 685 C C . PHE A 1 90 ? -11.796 4.450 14.142 1.00 97.94 90 PHE A C 1
ATOM 687 O O . PHE A 1 90 ? -10.967 4.593 13.245 1.00 97.94 90 PHE A O 1
ATOM 694 N N . GLU A 1 91 ? -12.028 5.395 15.050 1.00 97.81 91 GLU A N 1
ATOM 695 C CA . GLU A 1 91 ? -11.329 6.678 15.058 1.00 97.81 91 GLU A CA 1
ATOM 696 C C . GLU A 1 91 ? -10.112 6.645 15.995 1.00 97.81 91 GLU A C 1
ATOM 698 O O . GLU A 1 91 ? -10.218 6.368 17.199 1.00 97.81 91 GLU A O 1
ATOM 703 N N . ILE A 1 92 ? -8.937 6.960 15.446 1.00 98.31 92 ILE A N 1
ATOM 704 C CA . ILE A 1 92 ? -7.714 7.137 16.230 1.00 98.31 92 ILE A CA 1
ATOM 705 C C . ILE A 1 92 ? -7.675 8.581 16.730 1.00 98.31 92 ILE A C 1
ATOM 707 O O . ILE A 1 92 ? -7.637 9.531 15.957 1.00 98.31 92 ILE A O 1
ATOM 711 N N . THR A 1 93 ? -7.661 8.740 18.048 1.00 98.31 93 THR A N 1
ATOM 712 C CA . THR A 1 93 ? -7.636 10.030 18.741 1.00 98.31 93 THR A CA 1
ATOM 713 C C . THR A 1 93 ? -6.454 10.076 19.698 1.00 98.31 93 THR A C 1
ATOM 715 O O . THR A 1 93 ? -5.879 9.046 20.052 1.00 98.31 93 THR A O 1
ATOM 718 N N . GLU A 1 94 ? -6.117 11.256 20.215 1.00 97.62 94 GLU A N 1
ATOM 719 C CA . GLU A 1 94 ? -5.035 11.394 21.201 1.00 97.62 94 GLU A CA 1
ATOM 720 C C . GLU A 1 94 ? -5.214 10.482 22.426 1.00 97.62 94 GLU A C 1
ATOM 722 O O . GLU A 1 94 ? -4.235 9.989 22.978 1.00 97.62 94 GLU A O 1
ATOM 727 N N . LYS A 1 95 ? -6.463 10.191 22.815 1.00 98.31 95 LYS A N 1
ATOM 728 C CA . LYS A 1 95 ? -6.783 9.350 23.979 1.00 98.31 95 LYS A CA 1
ATOM 729 C C . LYS A 1 95 ? -6.479 7.867 23.765 1.00 98.31 95 LYS A C 1
ATOM 731 O O . LYS A 1 95 ? -6.318 7.144 24.747 1.00 98.31 95 LYS A O 1
ATOM 736 N N . ASN A 1 96 ? -6.463 7.392 22.518 1.00 98.44 96 ASN A N 1
ATOM 737 C CA . ASN A 1 96 ? -6.275 5.974 22.197 1.00 98.44 96 ASN A CA 1
ATOM 738 C C . ASN A 1 96 ? -5.042 5.696 21.317 1.00 98.44 96 ASN A C 1
ATOM 740 O O . ASN A 1 96 ? -4.664 4.534 21.198 1.00 98.44 96 ASN A O 1
ATOM 744 N N . ALA A 1 97 ? -4.376 6.717 20.769 1.00 98.56 97 ALA A N 1
ATOM 745 C CA . ALA A 1 97 ? -3.277 6.572 19.813 1.00 98.56 97 ALA A CA 1
ATOM 746 C C . ALA A 1 97 ? -2.153 5.635 20.291 1.00 98.56 97 ALA A C 1
ATOM 748 O O . ALA A 1 97 ? -1.693 4.787 19.531 1.00 98.56 97 ALA A O 1
ATOM 749 N N . GLU A 1 98 ? -1.745 5.718 21.561 1.00 98.69 98 GLU A N 1
ATOM 750 C CA . GLU A 1 98 ? -0.688 4.867 22.147 1.00 98.69 98 GLU A CA 1
ATOM 751 C C . GLU A 1 98 ? -1.105 3.393 22.315 1.00 98.69 98 GLU A C 1
ATOM 753 O O . GLU A 1 98 ? -0.281 2.511 22.566 1.00 98.69 98 GLU A O 1
ATOM 758 N N . ARG A 1 99 ? -2.402 3.100 22.178 1.00 98.38 99 ARG A N 1
ATOM 759 C CA . ARG A 1 99 ? -2.978 1.750 22.241 1.00 98.38 99 ARG A CA 1
ATOM 760 C C . ARG A 1 99 ? -3.174 1.125 20.861 1.00 98.38 99 ARG A C 1
ATOM 762 O O . ARG A 1 99 ? -3.529 -0.052 20.801 1.00 98.38 99 ARG A O 1
ATOM 769 N N . VAL A 1 100 ? -2.942 1.880 19.790 1.00 98.69 100 VAL A N 1
ATOM 770 C CA . VAL A 1 100 ? -3.120 1.445 18.402 1.00 98.69 100 VAL A CA 1
ATOM 771 C C . VAL A 1 100 ? -1.745 1.281 17.772 1.00 98.69 100 VAL A C 1
ATOM 773 O O . VAL A 1 100 ? -0.992 2.245 17.667 1.00 98.69 100 VAL A O 1
ATOM 776 N N . GLY A 1 101 ? -1.403 0.051 17.401 1.00 98.50 101 GLY A N 1
ATOM 777 C CA . GLY A 1 101 ? -0.147 -0.273 16.728 1.00 98.50 101 GLY A CA 1
ATOM 778 C C . GLY A 1 101 ? -0.322 -0.449 15.223 1.00 98.50 101 GLY A C 1
ATOM 779 O O . GLY A 1 101 ? -1.443 -0.583 14.734 1.00 98.50 101 GLY A O 1
ATOM 780 N N . VAL A 1 102 ? 0.799 -0.492 14.509 1.00 98.75 102 VAL A N 1
ATOM 781 C CA . VAL A 1 102 ? 0.861 -0.774 13.074 1.00 98.75 102 VAL A CA 1
ATOM 782 C C . VAL A 1 102 ? 1.863 -1.896 12.843 1.00 98.75 102 VAL A C 1
ATOM 784 O O . VAL A 1 102 ? 2.981 -1.858 13.356 1.00 98.75 102 VAL A O 1
ATOM 787 N N . GLN A 1 103 ? 1.448 -2.906 12.084 1.00 98.19 103 GLN A N 1
ATOM 788 C CA . GLN A 1 103 ? 2.319 -3.990 11.661 1.00 98.19 103 GLN A CA 1
ATOM 789 C C . GLN A 1 103 ? 2.061 -4.296 10.189 1.00 98.19 103 GLN A C 1
ATOM 791 O O . GLN A 1 103 ? 0.994 -4.800 9.840 1.00 98.19 103 GLN A O 1
ATOM 796 N N . VAL A 1 104 ? 3.032 -3.979 9.332 1.00 98.06 104 VAL A N 1
ATOM 797 C CA . VAL A 1 104 ? 2.928 -4.175 7.877 1.00 98.06 104 VAL A CA 1
ATOM 798 C C . VAL A 1 104 ? 4.163 -4.905 7.375 1.00 98.06 104 VAL A C 1
ATOM 800 O O . VAL A 1 104 ? 5.265 -4.378 7.464 1.00 98.06 104 VAL A O 1
ATOM 803 N N . GLY A 1 105 ? 3.963 -6.099 6.817 1.00 96.50 105 GLY A N 1
ATOM 804 C CA . GLY A 1 105 ? 5.032 -6.885 6.207 1.00 96.50 105 GLY A CA 1
ATOM 805 C C . GLY A 1 105 ? 5.291 -6.475 4.759 1.00 96.50 105 GLY A C 1
ATOM 806 O O . GLY A 1 105 ? 4.357 -6.240 3.991 1.00 96.50 105 GLY A O 1
ATOM 807 N N . VAL A 1 106 ? 6.564 -6.425 4.369 1.00 96.38 106 VAL A N 1
ATOM 808 C CA . VAL A 1 106 ? 6.996 -6.098 3.006 1.00 96.38 106 VAL A CA 1
ATOM 809 C C . VAL A 1 106 ? 8.134 -7.030 2.603 1.00 96.38 106 VAL A C 1
ATOM 811 O O . VAL A 1 106 ? 9.103 -7.180 3.338 1.00 96.38 106 VAL A O 1
ATOM 814 N N . GLY A 1 107 ? 8.025 -7.645 1.422 1.00 95.19 107 GLY A N 1
ATOM 815 C CA . GLY A 1 107 ? 9.045 -8.567 0.915 1.00 95.19 107 GLY A CA 1
ATOM 816 C C . GLY A 1 107 ? 10.295 -7.857 0.387 1.00 95.19 107 GLY A C 1
ATOM 817 O O . GLY A 1 107 ? 11.380 -8.026 0.930 1.00 95.19 107 GLY A O 1
ATOM 818 N N . LEU A 1 108 ? 10.145 -7.072 -0.688 1.00 93.25 108 LEU A N 1
ATOM 819 C CA . LEU A 1 108 ? 11.281 -6.495 -1.432 1.00 93.25 108 LEU A CA 1
ATOM 820 C C . LEU A 1 108 ? 11.424 -4.969 -1.300 1.00 93.25 108 LEU A C 1
ATOM 822 O O . LEU A 1 108 ? 12.463 -4.421 -1.656 1.00 93.25 108 LEU A O 1
ATOM 826 N N . GLY A 1 109 ? 10.410 -4.276 -0.778 1.00 93.88 109 GLY A N 1
ATOM 827 C CA . GLY A 1 109 ? 10.442 -2.822 -0.604 1.00 93.88 109 GLY A CA 1
ATOM 828 C C . GLY A 1 109 ? 10.465 -2.059 -1.928 1.00 93.88 109 GLY A C 1
ATOM 829 O O . GLY A 1 109 ? 9.800 -2.437 -2.895 1.00 93.88 109 GLY A O 1
ATOM 830 N N . GLY A 1 110 ? 11.209 -0.953 -1.958 1.00 94.88 110 GLY A N 1
ATOM 831 C CA . GLY A 1 110 ? 11.241 -0.010 -3.082 1.00 94.88 110 GLY A CA 1
ATOM 832 C C . GLY A 1 110 ? 12.223 -0.395 -4.186 1.00 94.88 110 GLY A C 1
ATOM 833 O O . GLY A 1 110 ? 13.153 0.358 -4.470 1.00 94.88 110 GLY A O 1
ATOM 834 N N . LEU A 1 111 ? 12.040 -1.565 -4.805 1.00 95.50 111 LEU A N 1
ATOM 835 C CA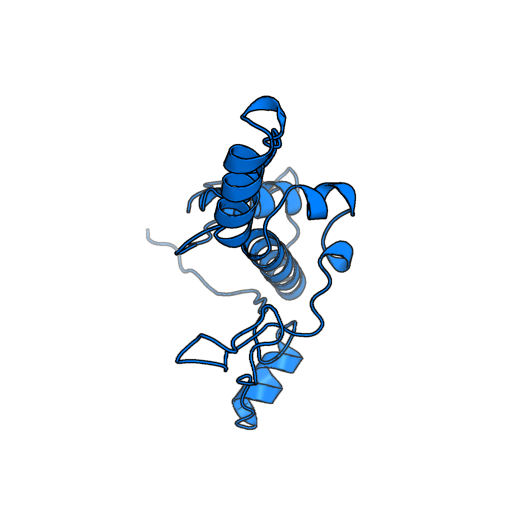 . LEU A 1 111 ? 12.858 -2.007 -5.946 1.00 95.50 111 LEU A CA 1
ATOM 836 C C . LEU A 1 111 ? 12.921 -0.973 -7.090 1.00 95.50 111 LEU A C 1
ATOM 838 O O . LEU A 1 111 ? 14.032 -0.658 -7.520 1.00 95.50 111 LEU A O 1
ATOM 842 N N . PRO A 1 112 ? 11.799 -0.365 -7.535 1.00 94.00 112 PRO A N 1
ATOM 843 C CA . PRO A 1 112 ? 11.843 0.659 -8.578 1.00 94.00 112 PRO A CA 1
ATOM 844 C C . PRO A 1 112 ? 12.699 1.872 -8.196 1.00 94.00 112 PRO A C 1
ATOM 846 O O . PRO A 1 112 ? 13.428 2.412 -9.031 1.00 94.00 112 PRO A O 1
ATOM 849 N N . ALA A 1 113 ? 12.643 2.314 -6.935 1.00 95.75 113 ALA A N 1
ATOM 850 C CA . ALA A 1 113 ? 13.513 3.379 -6.451 1.00 95.75 113 ALA A CA 1
ATOM 851 C C . ALA A 1 113 ? 14.993 2.959 -6.437 1.00 95.75 113 ALA A C 1
ATOM 853 O O . ALA A 1 113 ? 15.839 3.768 -6.823 1.00 95.75 113 ALA A O 1
ATOM 854 N N . ILE A 1 114 ? 15.319 1.723 -6.044 1.00 97.19 114 ILE A N 1
ATOM 855 C CA . ILE A 1 114 ? 16.699 1.201 -6.082 1.00 97.19 114 ILE A CA 1
ATOM 856 C C . ILE A 1 114 ? 17.256 1.257 -7.506 1.00 97.19 114 ILE A C 1
ATOM 858 O O . ILE A 1 114 ? 18.318 1.845 -7.709 1.00 97.19 114 ILE A O 1
ATOM 862 N N . GLU A 1 115 ? 16.532 0.713 -8.485 1.00 96.62 115 GLU A N 1
ATOM 863 C CA . GLU A 1 115 ? 16.947 0.716 -9.895 1.00 96.62 115 GLU A CA 1
ATOM 864 C C . GLU A 1 115 ? 17.150 2.145 -10.411 1.00 96.62 115 GLU A C 1
ATOM 866 O O . GLU A 1 115 ? 18.232 2.509 -10.874 1.00 96.62 115 GLU A O 1
ATOM 871 N N . LYS A 1 116 ? 16.151 3.011 -10.210 1.00 95.88 116 LYS A N 1
ATOM 872 C CA . LYS A 1 116 ? 16.203 4.412 -10.639 1.00 95.88 116 LYS A CA 1
ATOM 873 C C . LYS A 1 116 ? 17.401 5.169 -10.062 1.00 95.88 116 LYS A C 1
ATOM 875 O O . LYS A 1 116 ? 18.056 5.930 -10.776 1.00 95.88 116 LYS A O 1
ATOM 880 N N . PHE A 1 117 ? 17.653 5.052 -8.758 1.00 97.19 117 PHE A N 1
ATOM 881 C CA . PHE A 1 117 ? 18.732 5.812 -8.122 1.00 97.19 117 PHE A CA 1
ATOM 882 C C . PHE A 1 117 ? 20.114 5.215 -8.379 1.00 97.19 117 PHE A C 1
ATOM 884 O O . PHE A 1 117 ? 21.090 5.967 -8.373 1.00 97.19 117 PHE A O 1
ATOM 891 N N . HIS A 1 118 ? 20.201 3.918 -8.676 1.00 98.00 118 HIS A N 1
ATOM 892 C CA . HIS A 1 118 ? 21.422 3.296 -9.180 1.00 98.00 118 HIS A CA 1
ATOM 893 C C . HIS A 1 118 ? 21.833 3.871 -10.537 1.00 98.00 118 HIS A C 1
ATOM 895 O O . HIS A 1 118 ? 22.984 4.280 -10.701 1.00 98.00 118 HIS A O 1
ATOM 901 N N . ASP A 1 119 ? 20.893 3.999 -11.473 1.00 97.94 119 ASP A N 1
ATOM 902 C CA . ASP A 1 119 ? 21.169 4.590 -12.788 1.00 97.94 119 ASP A CA 1
ATOM 903 C C . ASP A 1 119 ? 21.544 6.073 -12.669 1.00 97.94 119 ASP A C 1
ATOM 905 O O . ASP A 1 119 ? 22.564 6.510 -13.206 1.00 97.94 119 ASP A O 1
ATOM 909 N N . ILE A 1 120 ? 20.808 6.841 -11.855 1.00 97.75 120 ILE A N 1
ATOM 910 C CA . ILE A 1 120 ? 21.148 8.245 -11.559 1.00 97.75 120 ILE A CA 1
ATOM 911 C C . ILE A 1 120 ? 22.557 8.366 -10.970 1.00 97.75 120 ILE A C 1
ATOM 913 O O . ILE A 1 120 ? 23.293 9.290 -11.326 1.00 97.75 120 ILE A O 1
ATOM 917 N N . TYR A 1 121 ? 22.937 7.467 -10.061 1.00 98.00 121 TYR A N 1
ATOM 918 C CA . TYR A 1 121 ? 24.269 7.464 -9.467 1.00 98.00 121 TYR A CA 1
ATOM 919 C C . TYR A 1 121 ? 25.351 7.197 -10.517 1.00 98.00 121 TYR A C 1
ATOM 921 O O . TYR A 1 121 ? 26.329 7.947 -10.568 1.00 98.00 121 TYR A O 1
ATOM 929 N N . LYS A 1 122 ? 25.162 6.188 -11.376 1.00 98.25 122 LYS A N 1
ATOM 930 C CA . LYS A 1 122 ? 26.106 5.852 -12.452 1.00 98.25 122 LYS A CA 1
ATOM 931 C C . LYS A 1 122 ? 26.288 6.989 -13.453 1.00 98.25 122 LYS A C 1
ATOM 933 O O . LYS A 1 122 ? 27.412 7.267 -13.856 1.00 98.25 122 LYS A O 1
ATOM 938 N N . GLU A 1 123 ? 25.202 7.649 -13.837 1.00 98.19 123 GLU A N 1
ATOM 939 C CA . GLU A 1 123 ? 25.227 8.701 -14.857 1.00 98.19 123 GLU A CA 1
ATOM 940 C C . GLU A 1 123 ? 25.680 10.063 -14.319 1.00 98.19 123 GLU A C 1
ATOM 942 O O . GLU A 1 123 ? 26.342 10.826 -15.022 1.00 98.19 123 GLU A O 1
ATOM 947 N N . LYS A 1 124 ? 25.265 10.419 -13.096 1.00 97.81 124 LYS A N 1
ATOM 948 C CA . LYS A 1 124 ? 25.317 11.809 -12.600 1.00 97.81 124 LYS A CA 1
ATOM 949 C C . LYS A 1 124 ? 26.019 11.958 -11.251 1.00 97.81 124 LYS A C 1
ATOM 951 O O . LYS A 1 124 ? 26.175 13.082 -10.764 1.00 97.81 124 LYS A O 1
ATOM 956 N N . GLY A 1 125 ? 26.448 10.852 -10.649 1.00 97.25 125 GLY A N 1
ATOM 957 C CA . GLY A 1 125 ? 27.173 10.815 -9.386 1.00 97.25 125 GLY A CA 1
ATOM 958 C C . GLY A 1 125 ? 26.304 11.020 -8.140 1.00 97.25 125 GLY A C 1
ATOM 959 O O . GLY A 1 125 ? 25.128 11.384 -8.187 1.00 97.25 125 GLY A O 1
ATOM 960 N N . VAL A 1 126 ? 26.931 10.821 -6.977 1.00 96.94 126 VAL A N 1
ATOM 961 C CA . VAL A 1 126 ? 26.277 10.770 -5.652 1.00 96.94 126 VAL A CA 1
ATOM 962 C C . VAL A 1 126 ? 25.437 12.005 -5.309 1.00 96.94 126 VAL A C 1
ATOM 964 O O . VAL A 1 126 ? 24.406 11.890 -4.654 1.00 96.94 126 VAL A O 1
ATOM 967 N N . ARG A 1 127 ? 25.819 13.193 -5.796 1.00 97.50 127 ARG A N 1
ATOM 968 C CA . ARG A 1 127 ? 25.114 14.453 -5.495 1.00 97.50 127 ARG A CA 1
ATOM 969 C C . ARG A 1 127 ? 23.705 14.528 -6.093 1.00 97.50 127 ARG A C 1
ATOM 971 O O . ARG A 1 127 ? 22.967 15.450 -5.756 1.00 97.50 127 ARG A O 1
ATOM 978 N N . LYS A 1 128 ? 23.341 13.619 -7.004 1.00 97.38 128 LYS A N 1
ATOM 979 C CA . LYS A 1 128 ? 21.997 13.547 -7.597 1.00 97.38 128 LYS A CA 1
ATOM 980 C C . LYS A 1 128 ? 21.076 12.528 -6.928 1.00 97.38 128 LYS A C 1
ATOM 982 O O . LYS A 1 128 ? 19.907 12.454 -7.303 1.00 97.38 128 LYS A O 1
ATOM 987 N N . ILE A 1 129 ? 21.557 11.786 -5.933 1.00 97.00 129 ILE A N 1
ATOM 988 C CA . ILE A 1 129 ? 20.706 10.893 -5.147 1.00 97.00 129 ILE A CA 1
ATOM 989 C C . ILE A 1 129 ? 19.768 11.740 -4.280 1.00 97.00 129 ILE A C 1
ATOM 991 O O . ILE A 1 129 ? 20.192 12.688 -3.619 1.00 97.00 129 ILE A O 1
ATOM 995 N N . SER A 1 130 ? 18.476 11.410 -4.302 1.00 95.88 130 SER A N 1
ATOM 996 C CA . SER A 1 130 ? 17.478 12.105 -3.489 1.00 95.88 130 SER A CA 1
ATOM 997 C C . SER A 1 130 ? 17.729 11.852 -1.999 1.00 95.88 130 SER A C 1
ATOM 999 O O . SER A 1 130 ? 17.960 10.702 -1.623 1.00 95.88 130 SER A O 1
ATOM 1001 N N . PRO A 1 131 ? 17.568 12.855 -1.117 1.00 96.00 131 PRO A N 1
ATOM 1002 C CA . PRO A 1 131 ? 17.568 12.616 0.327 1.00 96.00 131 PRO A CA 1
ATOM 1003 C C . PRO A 1 131 ? 16.411 11.704 0.776 1.00 96.00 131 PRO A C 1
ATOM 1005 O O . PRO A 1 131 ? 16.464 11.127 1.856 1.00 96.00 131 PRO A O 1
ATOM 1008 N N . PHE A 1 132 ? 15.380 11.534 -0.060 1.00 96.12 132 PHE A N 1
ATOM 1009 C CA . PHE A 1 132 ? 14.267 10.615 0.186 1.00 96.12 132 PHE A CA 1
ATOM 1010 C C . PHE A 1 132 ? 14.514 9.197 -0.342 1.00 96.12 132 PHE A C 1
ATOM 1012 O O . PHE A 1 132 ? 13.643 8.353 -0.181 1.00 96.12 132 PHE A O 1
ATOM 1019 N N . PHE A 1 133 ? 15.680 8.909 -0.932 1.00 96.94 133 PHE A N 1
ATOM 1020 C CA . PHE A 1 133 ? 15.992 7.573 -1.446 1.00 96.94 133 PHE A CA 1
ATOM 1021 C C . PHE A 1 133 ? 15.842 6.492 -0.370 1.00 96.94 133 PHE A C 1
ATOM 1023 O O . PHE A 1 133 ? 15.099 5.540 -0.571 1.00 96.94 133 PHE A O 1
ATOM 1030 N N . ILE A 1 134 ? 16.480 6.661 0.792 1.00 96.62 134 ILE A N 1
ATOM 1031 C CA . ILE A 1 134 ? 16.381 5.672 1.873 1.00 96.62 134 ILE A CA 1
ATOM 1032 C C . ILE A 1 134 ? 14.929 5.518 2.361 1.00 96.62 134 ILE A C 1
ATOM 1034 O O . ILE A 1 134 ? 14.447 4.388 2.361 1.00 96.62 134 ILE A O 1
ATOM 1038 N 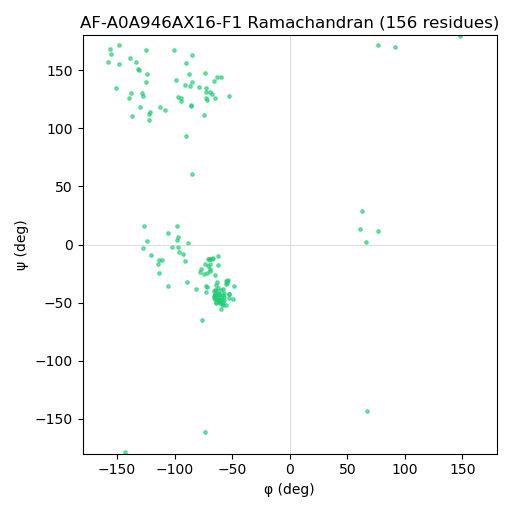N . PRO A 1 135 ? 14.185 6.599 2.679 1.00 95.00 135 PRO A N 1
ATOM 1039 C CA . PRO A 1 135 ? 12.759 6.504 3.000 1.00 95.00 135 PRO A CA 1
ATOM 1040 C C . PRO A 1 135 ? 11.885 5.789 1.960 1.00 95.00 135 PRO A C 1
ATOM 1042 O O . PRO A 1 135 ? 10.884 5.187 2.336 1.00 95.00 135 PRO A O 1
ATOM 1045 N N . MET A 1 136 ? 12.241 5.848 0.673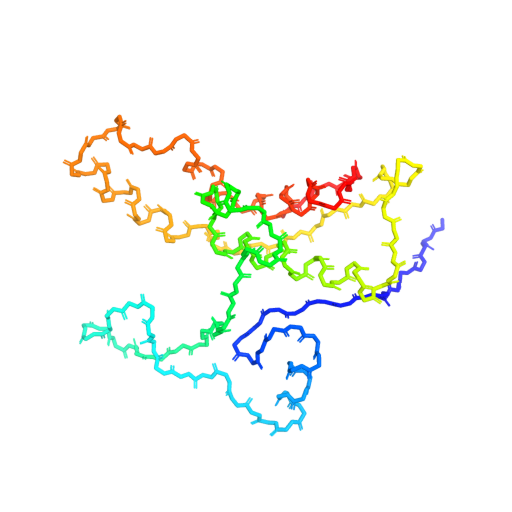 1.00 96.44 136 MET A N 1
ATOM 1046 C CA . MET A 1 136 ? 11.501 5.165 -0.390 1.00 96.44 136 MET A CA 1
ATOM 1047 C C . MET A 1 136 ? 11.726 3.655 -0.411 1.00 96.44 136 MET A C 1
ATOM 1049 O O . MET A 1 136 ? 10.870 2.958 -0.936 1.00 96.44 136 MET A O 1
ATOM 1053 N N . VAL A 1 137 ? 12.855 3.142 0.091 1.00 96.56 137 VAL A N 1
ATOM 1054 C CA . VAL A 1 137 ? 13.260 1.747 -0.172 1.00 96.56 137 VAL A CA 1
ATOM 1055 C C . VAL A 1 137 ? 13.076 0.803 1.005 1.00 96.56 137 VAL A C 1
ATOM 1057 O O . VAL A 1 137 ? 12.754 -0.365 0.793 1.00 96.56 137 VAL A O 1
ATOM 1060 N N . ILE A 1 138 ? 13.291 1.277 2.233 1.00 96.19 138 ILE A N 1
ATOM 1061 C CA . ILE A 1 138 ? 13.327 0.400 3.408 1.00 96.19 138 ILE A CA 1
ATOM 1062 C C . ILE A 1 138 ? 11.924 -0.095 3.781 1.00 96.19 138 ILE A C 1
ATOM 1064 O O . ILE A 1 138 ? 10.975 0.677 3.889 1.00 96.19 138 ILE A O 1
ATOM 1068 N N . ALA A 1 139 ? 11.801 -1.407 3.984 1.00 96.00 139 ALA A N 1
ATOM 1069 C CA . ALA A 1 139 ? 10.534 -2.116 4.173 1.00 96.00 139 ALA A CA 1
ATOM 1070 C C . ALA A 1 139 ? 9.647 -1.505 5.274 1.00 96.00 139 ALA A C 1
ATOM 1072 O O . ALA A 1 139 ? 8.450 -1.285 5.080 1.00 96.00 139 ALA A O 1
ATOM 1073 N N . ASN A 1 140 ? 10.260 -1.136 6.401 1.00 96.50 140 ASN A N 1
ATOM 1074 C CA . ASN A 1 140 ? 9.560 -0.621 7.573 1.00 96.50 140 ASN A CA 1
ATOM 1075 C C . ASN A 1 140 ? 8.888 0.740 7.361 1.00 96.50 140 ASN A C 1
ATOM 1077 O O . ASN A 1 140 ? 8.076 1.149 8.191 1.00 96.50 140 ASN A O 1
ATOM 1081 N N . LEU A 1 141 ? 9.176 1.436 6.260 1.00 97.19 141 LEU A N 1
ATOM 1082 C CA . LEU A 1 141 ? 8.512 2.694 5.940 1.00 97.19 141 LEU A CA 1
ATOM 1083 C C . LEU A 1 141 ? 7.073 2.496 5.467 1.00 97.19 141 LEU A C 1
ATOM 1085 O O . LEU A 1 141 ? 6.302 3.440 5.587 1.00 97.19 141 LEU A O 1
ATOM 1089 N N . ALA A 1 142 ? 6.654 1.293 5.064 1.00 97.94 142 ALA A N 1
ATOM 1090 C CA . ALA A 1 142 ? 5.225 1.008 4.920 1.00 97.94 142 ALA A CA 1
ATOM 1091 C C . ALA A 1 142 ? 4.493 1.191 6.263 1.00 97.94 142 ALA A C 1
ATOM 1093 O O . ALA A 1 142 ? 3.589 2.016 6.370 1.00 97.94 142 ALA A O 1
ATOM 1094 N N . SER A 1 143 ? 4.947 0.501 7.315 1.00 98.06 143 SER A N 1
ATOM 1095 C CA . SER A 1 143 ? 4.376 0.626 8.665 1.00 98.06 143 SER A CA 1
ATOM 1096 C C . SER A 1 143 ? 4.582 2.026 9.263 1.00 98.06 143 SER A C 1
ATOM 1098 O O . SER A 1 143 ? 3.686 2.594 9.891 1.00 98.06 143 SER A O 1
ATOM 1100 N N . GLY A 1 144 ? 5.749 2.633 9.029 1.00 97.94 144 GLY A N 1
ATOM 1101 C CA . GLY A 1 144 ? 6.050 3.999 9.454 1.00 97.94 144 GLY A CA 1
ATOM 1102 C C . GLY A 1 144 ? 5.090 5.032 8.861 1.00 97.94 144 GLY A C 1
ATOM 1103 O O . GLY A 1 144 ? 4.553 5.858 9.596 1.00 97.94 144 GLY A O 1
ATOM 1104 N N . GLN A 1 145 ? 4.833 4.968 7.553 1.00 97.94 145 GLN A N 1
ATOM 1105 C CA . GLN A 1 145 ? 3.940 5.919 6.887 1.00 97.94 145 GLN A CA 1
ATOM 1106 C C . GLN A 1 145 ? 2.473 5.679 7.233 1.00 97.94 145 GLN A C 1
ATOM 1108 O O . GLN A 1 145 ? 1.754 6.650 7.439 1.00 97.94 145 GLN A O 1
ATOM 1113 N N . VAL A 1 146 ? 2.039 4.425 7.398 1.00 98.38 146 VAL A N 1
ATOM 1114 C CA . VAL A 1 146 ? 0.690 4.125 7.909 1.00 98.38 146 VAL A CA 1
ATOM 1115 C C . VAL A 1 146 ? 0.492 4.725 9.305 1.00 98.38 146 VAL A C 1
ATOM 1117 O O . VAL A 1 146 ? -0.514 5.381 9.543 1.00 98.38 146 VAL A O 1
ATOM 1120 N N . SER A 1 147 ? 1.470 4.579 10.204 1.00 98.44 147 SER A N 1
ATOM 1121 C CA . SER A 1 147 ? 1.428 5.167 11.553 1.00 98.44 147 SER A CA 1
ATOM 1122 C C . SER A 1 147 ? 1.363 6.697 11.537 1.00 98.44 147 SER A C 1
ATOM 1124 O O . SER A 1 147 ? 0.566 7.274 12.277 1.00 98.44 147 SER A O 1
ATOM 1126 N N . ILE A 1 148 ? 2.148 7.356 10.677 1.00 97.50 148 ILE A N 1
ATOM 1127 C CA . ILE A 1 148 ? 2.103 8.818 10.502 1.00 97.50 148 ILE A CA 1
ATOM 1128 C C . ILE A 1 148 ? 0.743 9.258 9.951 1.00 97.50 148 ILE A C 1
ATOM 1130 O O . ILE A 1 148 ? 0.159 10.207 10.469 1.00 97.50 148 ILE A O 1
ATOM 1134 N N . HIS A 1 149 ? 0.245 8.566 8.924 1.00 96.62 149 HIS A N 1
ATOM 1135 C CA . HIS A 1 149 ? -1.015 8.881 8.251 1.00 96.62 149 HIS A CA 1
ATOM 1136 C C . HIS A 1 149 ? -2.222 8.715 9.178 1.00 96.62 149 HIS A C 1
ATOM 1138 O O . HIS A 1 149 ? -3.101 9.570 9.205 1.00 96.62 149 HIS A O 1
ATOM 1144 N N . SER A 1 150 ? -2.249 7.647 9.978 1.00 97.31 150 SER A N 1
ATOM 1145 C CA . SER A 1 150 ? -3.387 7.315 10.838 1.00 97.31 150 SER A CA 1
ATOM 1146 C C . SER A 1 150 ? -3.312 7.911 12.250 1.00 97.31 150 SER A C 1
ATOM 1148 O O . SER A 1 150 ? -4.291 7.863 12.991 1.00 97.31 150 SER A O 1
ATOM 1150 N N . GLY A 1 151 ? -2.147 8.413 12.671 1.00 98.00 151 GLY A N 1
ATOM 1151 C CA . GLY A 1 151 ? -1.910 8.888 14.038 1.00 98.00 151 GLY A CA 1
ATOM 1152 C C . GLY A 1 151 ? -1.699 7.779 15.078 1.00 98.00 151 GLY A C 1
ATOM 1153 O O . GLY A 1 151 ? -1.703 8.063 16.278 1.00 98.00 151 GLY A O 1
ATOM 1154 N N . ALA A 1 152 ? -1.507 6.524 14.659 1.00 98.56 152 ALA A N 1
ATOM 1155 C CA . ALA A 1 152 ? -1.213 5.404 15.555 1.00 98.56 152 ALA A CA 1
ATOM 1156 C C . ALA A 1 152 ? 0.179 5.555 16.201 1.00 98.56 152 ALA A C 1
ATOM 1158 O O . ALA A 1 152 ? 1.170 5.765 15.500 1.00 98.56 152 ALA A O 1
ATOM 1159 N N . LYS A 1 153 ? 0.265 5.420 17.531 1.00 98.62 153 LYS A N 1
ATOM 1160 C CA . LYS A 1 153 ? 1.492 5.628 18.336 1.00 98.62 153 LYS A CA 1
ATOM 1161 C C . LYS A 1 153 ? 1.885 4.421 19.194 1.00 98.62 153 LYS A C 1
ATOM 1163 O O . LYS A 1 153 ? 2.822 4.505 19.983 1.00 98.62 153 LYS A O 1
ATOM 1168 N N . GLY A 1 154 ? 1.147 3.321 19.093 1.00 98.56 154 GLY A N 1
ATOM 1169 C CA . GLY A 1 154 ? 1.484 2.060 19.740 1.00 98.56 154 GLY A CA 1
ATOM 1170 C C . GLY A 1 154 ? 2.653 1.342 19.051 1.00 98.56 154 GLY A C 1
ATOM 1171 O O . GLY A 1 154 ? 3.412 1.954 18.298 1.00 98.56 154 GLY A O 1
ATOM 1172 N N . PRO A 1 155 ? 2.815 0.027 19.287 1.00 98.56 155 PRO A N 1
ATOM 1173 C CA . PRO A 1 155 ? 3.870 -0.761 18.651 1.00 98.56 155 PRO A CA 1
ATOM 1174 C C . PRO A 1 155 ? 3.867 -0.605 17.125 1.00 98.56 155 PRO A C 1
ATOM 1176 O O . PRO A 1 155 ? 2.831 -0.798 16.494 1.00 98.56 155 PRO A O 1
ATOM 1179 N N . ASN A 1 156 ? 5.02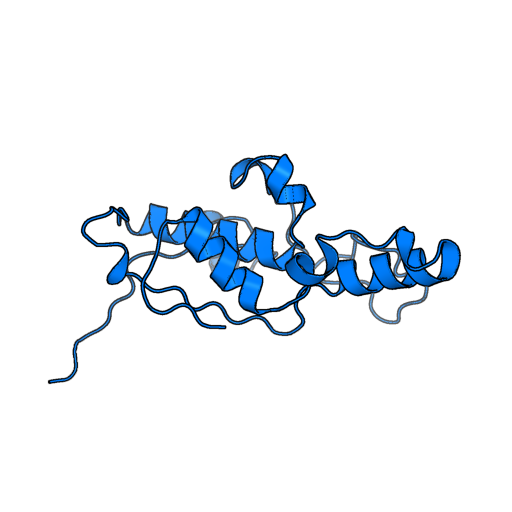3 -0.266 16.549 1.00 98.38 156 ASN A N 1
ATOM 1180 C CA . ASN A 1 156 ? 5.212 -0.110 15.109 1.00 98.38 156 ASN A CA 1
ATOM 1181 C C . ASN A 1 156 ? 6.321 -1.057 14.638 1.00 98.38 156 ASN A C 1
ATOM 1183 O O . ASN A 1 156 ? 7.482 -0.881 15.019 1.00 98.38 156 ASN A O 1
ATOM 1187 N N . THR A 1 157 ? 5.961 -2.072 13.853 1.00 95.50 157 THR A N 1
ATOM 1188 C CA . THR A 1 157 ? 6.891 -3.106 13.377 1.00 95.50 157 THR A CA 1
ATOM 1189 C C . THR A 1 157 ? 6.649 -3.475 11.913 1.00 95.50 157 THR A C 1
ATOM 1191 O O . THR A 1 157 ? 5.592 -3.209 11.341 1.00 95.50 157 THR A O 1
ATOM 1194 N N . CYS A 1 158 ? 7.662 -4.079 11.295 1.00 88.38 158 CYS A N 1
ATOM 1195 C CA . CYS A 1 158 ? 7.665 -4.552 9.914 1.00 88.38 158 CYS A CA 1
ATOM 1196 C C . CYS A 1 158 ? 8.146 -5.998 9.870 1.00 88.38 158 CYS A C 1
ATOM 1198 O O . CYS A 1 158 ? 9.052 -6.316 10.675 1.00 88.38 158 CYS A O 1
#

Secondary structure (DSSP, 8-state):
-PPP--------EETTEESHHHHHHHHHTT----EE--SS--TT-S--EE----S--GGGTS-HHHHTTS-HHHHHHHHHHHHHHHHHTPPP-TTTGGG--EE---SS--HHHHHHHHHHHHHH-GGGS-TTHHHHH-TTHHHHHHHHHHT--S-EE-

Solvent-accessible surface area (backbone atoms only — not comparable to full-atom values): 9118 Å² total; per-residue (Å²): 136,88,80,89,85,83,88,67,48,60,43,39,70,41,35,51,30,72,35,57,68,46,32,50,55,25,60,79,67,69,58,78,33,67,44,70,53,80,91,58,92,40,90,91,45,99,64,55,62,39,66,56,65,67,93,76,61,59,66,83,72,39,60,69,79,55,54,77,46,45,28,70,67,34,48,46,43,34,44,21,50,52,43,15,37,60,62,38,71,61,82,71,41,90,94,48,12,64,77,33,56,33,77,34,82,59,92,78,46,18,54,70,58,52,55,54,46,50,53,44,34,74,78,65,33,75,90,66,56,59,91,46,50,64,65,24,30,49,42,49,42,29,18,51,50,34,22,65,75,56,53,41,58,25,64,73,45,88

Mean predicted aligned error: 2.92 Å

pLDDT: mean 97.11, std 2.23, range [77.62, 98.75]

Sequence (158 aa):
MRRRVVVTGLGIISPLGIGIEENWSAITNGRSGIGPITRFNTDSFPVSFAGEVEGFDAEKYMVHKDVKKMDRFIHFAVAASDDALKDSGFEITEKNAERVGVQVGVGLGGLPAIEKFHDIYKEKGVRKISPFFIPMVIANLASGQVSIHSGAKGPNTC

Radius of gyration: 17.99 Å; Cα contacts (8 Å, |Δi|>4): 228; chains: 1; bounding box: 44×32×56 Å

Foldseek 3Di:
DDDDDD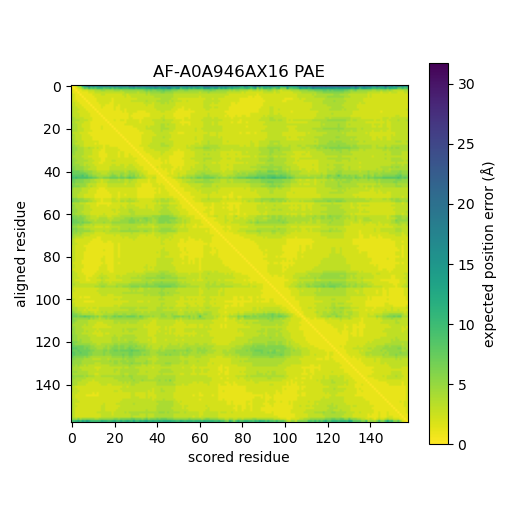QQFWFDQWLQAGGDPSNVVCVVVVHDSKDFDPPDDCPVPPDGIDNDRPPDDLCVQDPPVVVVLAAPVLSRLSRGLVRRCVSNVDADDPVCQQVFEFEDFDDFFRPVLVVVQVVCCVPPNDVPRDPSSVCHGDGQNSQVVNCVSRVRNYHRYD